Protein AF-A0A4R3KSX1-F1 (afdb_monomer_lite)

Seconda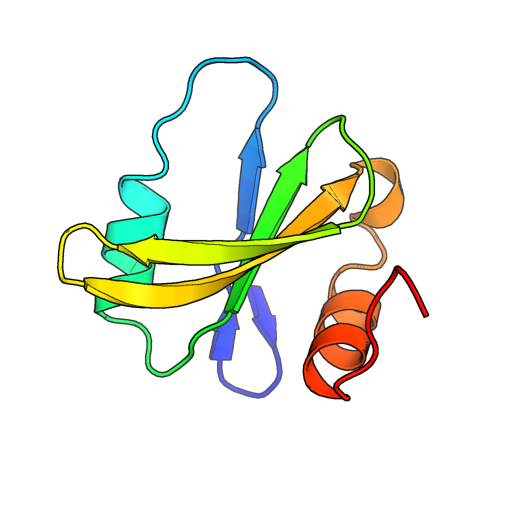ry structure (DSSP, 8-state):
-EETTEE--EEE--SS---THHHHHHHHH-SS-EEEEEESS-SEEEEEE-TT--EEEEEEEEGGGGGGHHHHHHHHHTT--TT-

Organism: NCBI:txid496056

Foldseek 3Di:
DDAPNFDAEEAEDEDDDDDCQVVLVCCVPGPAQEHEYEDQDDFAWDWDARPVGDIHIYTYDYNVCPVVVRVVVVCVVVVDGPVD

pLDDT: mean 89.49, std 12.18, range [46.66, 97.62]

Radius of gyration: 12.24 Å; chains: 1; bounding box: 31×28×25 Å

Structure (mmCIF, N/CA/C/O backbone):
data_AF-A0A4R3KSX1-F1
#
_entry.id   AF-A0A4R3KSX1-F1
#
loop_
_atom_site.group_PDB
_atom_site.id
_atom_site.type_symbol
_atom_site.label_atom_id
_atom_site.label_alt_id
_atom_site.label_comp_id
_atom_site.label_asym_id
_atom_site.label_entity_id
_atom_site.label_seq_id
_atom_site.pdbx_PDB_ins_code
_atom_site.Cartn_x
_atom_site.Cartn_y
_atom_site.Cartn_z
_atom_site.occupancy
_atom_site.B_iso_or_equiv
_atom_site.auth_seq_id
_atom_site.auth_comp_id
_atom_site.auth_asym_id
_atom_site.auth_atom_id
_atom_site.pdbx_PDB_model_num
ATOM 1 N N . MET A 1 1 ? -6.577 -6.918 -4.422 1.00 90.06 1 MET A N 1
ATOM 2 C CA . MET A 1 1 ? -6.105 -8.313 -4.551 1.00 90.06 1 MET A CA 1
ATOM 3 C C . MET A 1 1 ? -6.436 -9.067 -3.275 1.00 90.06 1 MET A C 1
ATOM 5 O O . MET A 1 1 ? -6.203 -8.515 -2.210 1.00 90.06 1 MET A O 1
ATOM 9 N N . GLN A 1 2 ? -6.998 -10.275 -3.352 1.00 93.12 2 GLN A N 1
ATOM 10 C CA . GLN A 1 2 ? -7.210 -11.092 -2.154 1.00 93.12 2 GLN A CA 1
ATOM 11 C C . GLN A 1 2 ? -5.889 -11.742 -1.732 1.00 93.12 2 GLN A C 1
ATOM 13 O O . GLN A 1 2 ? -5.206 -12.320 -2.567 1.00 93.12 2 GLN A O 1
ATOM 18 N N . HIS A 1 3 ? -5.528 -11.638 -0.456 1.00 92.88 3 HIS A N 1
ATOM 19 C CA . HIS A 1 3 ? -4.324 -12.257 0.091 1.00 92.88 3 HIS A CA 1
ATOM 20 C C . HIS A 1 3 ? -4.496 -12.498 1.603 1.00 92.88 3 HIS A C 1
ATOM 22 O O . HIS A 1 3 ? -4.764 -11.567 2.369 1.00 92.88 3 HIS A O 1
ATOM 28 N N . ASN A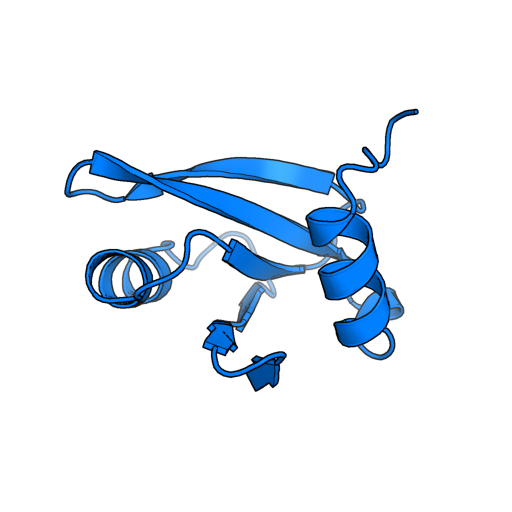 1 4 ? -4.379 -13.758 2.033 1.00 90.94 4 ASN A N 1
ATOM 29 C CA . ASN A 1 4 ? -4.622 -14.246 3.404 1.00 90.94 4 ASN A CA 1
ATOM 30 C C . ASN A 1 4 ? -5.923 -13.691 4.019 1.00 90.94 4 ASN A C 1
ATOM 32 O O . ASN A 1 4 ? -5.905 -13.082 5.087 1.00 90.94 4 ASN A O 1
ATOM 36 N N . GLY A 1 5 ? -7.041 -13.830 3.299 1.00 92.62 5 GLY A N 1
ATOM 37 C CA . GLY A 1 5 ? -8.369 -13.399 3.760 1.00 92.62 5 GLY A CA 1
ATOM 38 C C . GLY A 1 5 ? -8.644 -11.891 3.696 1.00 92.62 5 GLY A C 1
ATOM 39 O O . GLY A 1 5 ? -9.770 -11.482 3.954 1.00 92.62 5 GLY A O 1
ATOM 40 N N . ASN A 1 6 ? -7.666 -11.064 3.308 1.00 93.69 6 ASN A N 1
ATOM 41 C CA . ASN A 1 6 ? -7.822 -9.612 3.189 1.00 93.69 6 ASN A CA 1
ATOM 42 C C . ASN A 1 6 ? -7.848 -9.157 1.728 1.00 93.69 6 ASN A C 1
ATOM 44 O O . ASN A 1 6 ? -7.145 -9.719 0.888 1.00 93.69 6 ASN A O 1
ATOM 48 N N . ILE A 1 7 ? -8.598 -8.093 1.431 1.00 96.81 7 ILE A N 1
ATOM 49 C CA . ILE A 1 7 ? -8.543 -7.410 0.134 1.00 96.81 7 ILE A CA 1
ATOM 50 C C . ILE A 1 7 ? -7.504 -6.294 0.213 1.00 96.81 7 ILE A C 1
ATOM 52 O O . ILE A 1 7 ? -7.791 -5.187 0.649 1.00 96.81 7 ILE A O 1
ATOM 56 N N . ILE A 1 8 ? -6.287 -6.582 -0.238 1.00 96.81 8 ILE A N 1
ATOM 57 C CA . ILE A 1 8 ? -5.193 -5.614 -0.271 1.00 96.81 8 ILE A CA 1
ATOM 58 C C . ILE A 1 8 ? -5.395 -4.655 -1.455 1.00 96.81 8 ILE A C 1
ATOM 60 O O . ILE A 1 8 ? -5.452 -5.119 -2.606 1.00 96.81 8 ILE A O 1
ATOM 64 N N . PRO A 1 9 ? -5.508 -3.336 -1.218 1.00 96.38 9 PRO A N 1
ATOM 65 C CA . PRO A 1 9 ? -5.621 -2.359 -2.288 1.00 96.38 9 PRO A CA 1
ATOM 66 C C . PRO A 1 9 ? -4.258 -2.148 -2.958 1.00 96.38 9 PRO A C 1
ATOM 68 O O . PRO A 1 9 ? -3.219 -2.111 -2.292 1.00 96.38 9 PRO A O 1
ATOM 71 N N . ILE A 1 10 ? -4.280 -2.009 -4.284 1.00 94.88 10 ILE A N 1
ATOM 72 C CA . ILE A 1 10 ? -3.101 -1.740 -5.111 1.00 94.88 10 ILE A CA 1
ATOM 73 C C . ILE A 1 10 ? -3.360 -0.447 -5.881 1.00 94.88 10 ILE A C 1
ATOM 75 O O . ILE A 1 10 ? -4.304 -0.372 -6.662 1.00 94.88 10 ILE A O 1
ATOM 79 N N . GLU A 1 11 ? -2.509 0.550 -5.668 1.00 92.69 11 GLU A N 1
ATOM 80 C CA . GLU A 1 11 ? -2.495 1.810 -6.412 1.00 92.69 11 GLU A CA 1
ATOM 81 C C . GLU A 1 11 ? -1.392 1.756 -7.479 1.00 92.69 11 GLU A C 1
ATOM 83 O O . GLU A 1 11 ? -0.269 1.350 -7.179 1.00 92.69 11 GLU A O 1
ATOM 88 N N . VAL A 1 12 ? -1.662 2.195 -8.710 1.00 91.12 12 VAL A N 1
ATOM 89 C CA . VAL A 1 12 ? -0.652 2.268 -9.783 1.00 91.12 12 VAL A CA 1
ATOM 90 C C . VAL A 1 12 ? -0.397 3.730 -10.126 1.00 91.12 12 VAL A C 1
ATOM 92 O O . VAL A 1 12 ? -1.321 4.447 -10.497 1.00 91.12 12 VAL A O 1
ATOM 95 N N . LYS A 1 13 ? 0.855 4.189 -10.016 1.00 84.25 13 LYS A N 1
ATOM 96 C CA . LYS A 1 13 ? 1.214 5.603 -10.203 1.00 84.25 13 LYS A CA 1
ATOM 97 C C . LYS A 1 13 ? 2.191 5.797 -11.360 1.00 84.25 13 LYS A C 1
ATOM 99 O O . LYS A 1 13 ? 3.400 5.692 -11.174 1.00 84.25 13 LYS A O 1
ATOM 104 N N . SER A 1 14 ? 1.670 6.179 -12.526 1.00 70.00 14 SER A N 1
ATOM 105 C CA . SER A 1 14 ? 2.444 6.449 -13.750 1.00 70.00 14 SER A CA 1
ATOM 106 C C . SER A 1 14 ? 3.071 7.855 -13.842 1.00 70.00 14 SER A C 1
ATOM 108 O O . SER A 1 14 ? 3.806 8.115 -14.789 1.00 70.00 14 SER A O 1
ATOM 110 N N . GLY A 1 15 ? 2.855 8.751 -12.865 1.00 69.19 15 GLY A N 1
ATOM 111 C CA . GLY A 1 15 ? 3.391 10.125 -12.869 1.00 69.19 15 GLY A CA 1
ATOM 112 C C . GLY A 1 15 ? 3.208 10.888 -11.544 1.00 69.19 15 GLY A C 1
ATOM 113 O O . GLY A 1 15 ? 2.869 10.303 -10.514 1.00 69.19 15 GLY A O 1
ATOM 114 N N . SER A 1 16 ? 3.436 12.208 -11.538 1.00 60.94 16 SER A N 1
ATOM 115 C CA . SER A 1 16 ? 3.381 13.052 -10.325 1.00 60.94 16 SER A CA 1
ATOM 116 C C . SER A 1 16 ? 1.967 13.231 -9.758 1.00 60.94 16 SER A C 1
ATOM 118 O O . SER A 1 16 ? 1.799 13.358 -8.544 1.00 60.94 16 SER A O 1
ATOM 120 N N . THR A 1 17 ? 0.930 13.121 -10.578 1.00 51.91 17 THR A N 1
ATOM 121 C CA . THR A 1 17 ? -0.467 13.354 -10.190 1.00 51.91 17 THR A CA 1
ATOM 122 C C . THR A 1 17 ? -1.207 12.067 -9.824 1.00 51.91 17 THR A C 1
ATOM 124 O O . THR A 1 17 ? -0.889 10.984 -10.302 1.00 51.91 17 THR A O 1
ATOM 127 N N . GLY A 1 18 ? -2.139 12.181 -8.878 1.00 60.12 18 GLY A N 1
ATOM 128 C CA . GLY A 1 18 ? -2.853 11.069 -8.246 1.00 60.12 18 GLY A CA 1
ATOM 129 C C . GLY A 1 18 ? -2.753 11.198 -6.732 1.00 60.12 18 GLY A C 1
ATOM 130 O O . GLY A 1 18 ? -1.723 10.858 -6.143 1.00 60.12 18 GLY A O 1
ATOM 131 N N . SER A 1 19 ? -3.786 11.785 -6.124 1.00 67.06 19 SER A N 1
ATOM 132 C CA . SER A 1 19 ? -3.913 11.855 -4.668 1.00 67.06 19 SER A CA 1
ATOM 133 C C . SER A 1 19 ? -4.182 10.455 -4.121 1.00 67.06 19 SER A C 1
ATOM 135 O O . SER A 1 19 ? -4.923 9.694 -4.735 1.00 67.06 19 SER A O 1
ATOM 137 N N . LEU A 1 20 ? -3.664 10.135 -2.937 1.00 81.44 20 LEU A N 1
ATOM 138 C CA . LEU A 1 20 ? -3.956 8.874 -2.245 1.00 81.44 20 LEU A CA 1
ATOM 139 C C . LEU A 1 20 ? -5.424 8.780 -1.769 1.00 81.44 20 LEU A C 1
ATOM 141 O O . LEU A 1 20 ? -5.742 7.944 -0.937 1.00 81.44 20 LEU A O 1
ATOM 145 N N . ARG A 1 21 ? -6.340 9.633 -2.248 1.00 88.00 21 ARG A N 1
ATOM 146 C CA . ARG A 1 21 ? -7.694 9.798 -1.704 1.00 88.00 21 ARG A CA 1
ATOM 147 C C . ARG A 1 21 ? -8.513 8.508 -1.744 1.00 88.00 21 ARG A C 1
ATOM 149 O O . ARG A 1 21 ? -9.076 8.138 -0.720 1.00 88.00 21 ARG A O 1
ATOM 156 N N . SER A 1 22 ? -8.557 7.821 -2.886 1.00 89.50 22 SER A N 1
ATOM 157 C CA . SER A 1 22 ? -9.283 6.547 -3.011 1.00 89.50 22 SER A CA 1
ATOM 158 C C . SER A 1 22 ? -8.645 5.457 -2.153 1.00 89.50 22 SER A C 1
ATOM 160 O O . SER A 1 22 ? -9.353 4.705 -1.487 1.00 89.50 22 SER A O 1
ATOM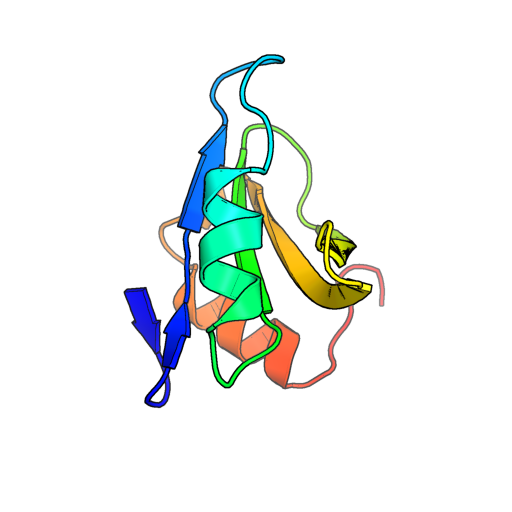 162 N N . LEU A 1 23 ? -7.308 5.422 -2.103 1.00 93.56 23 LEU A N 1
ATOM 163 C CA . LEU A 1 23 ? -6.580 4.496 -1.242 1.00 93.56 23 LEU A CA 1
ATOM 164 C C . LEU A 1 23 ? -6.895 4.745 0.237 1.00 93.56 23 LEU A C 1
ATOM 166 O O . LEU A 1 23 ? -7.194 3.803 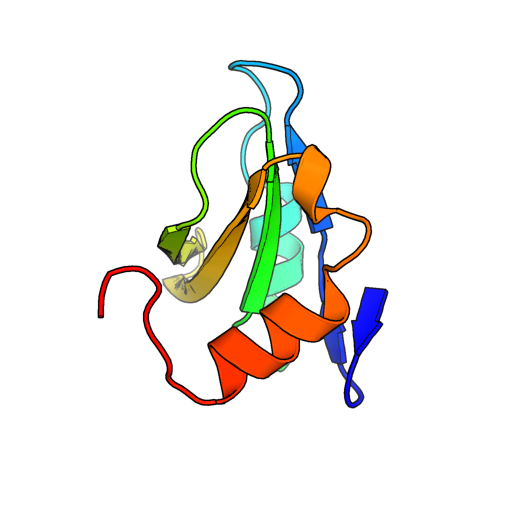0.960 1.00 93.56 23 LEU A O 1
ATOM 170 N N . HIS A 1 24 ? -6.881 6.000 0.684 1.00 94.81 24 HIS A N 1
ATOM 171 C CA . HIS A 1 24 ? -7.220 6.374 2.055 1.00 94.81 24 HIS A CA 1
ATOM 172 C C . HIS A 1 24 ? -8.657 5.995 2.410 1.00 94.81 24 HIS A C 1
ATOM 174 O O . HIS A 1 24 ? -8.864 5.37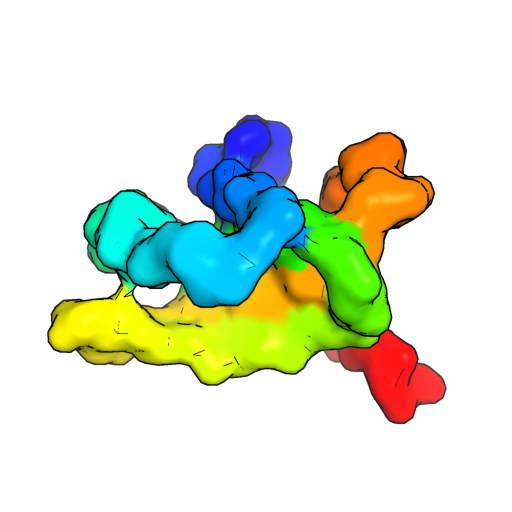8 3.449 1.00 94.81 24 HIS A O 1
ATOM 180 N N . ALA A 1 25 ? -9.622 6.300 1.537 1.00 94.75 25 ALA A N 1
ATOM 181 C CA . ALA A 1 25 ? -11.025 5.959 1.759 1.00 94.75 25 ALA A CA 1
ATOM 182 C C . ALA A 1 25 ? -11.231 4.442 1.897 1.00 94.75 25 ALA A C 1
ATOM 184 O O . ALA A 1 25 ? -11.946 3.993 2.790 1.00 94.75 25 ALA A O 1
ATOM 185 N N . PHE A 1 26 ? -10.556 3.643 1.062 1.00 96.06 26 PHE A N 1
ATOM 186 C CA . PHE A 1 26 ? -10.554 2.191 1.221 1.00 96.06 26 PHE A CA 1
ATOM 187 C C . PHE A 1 26 ? -9.939 1.794 2.566 1.00 96.06 26 PHE A C 1
ATOM 189 O O . PHE A 1 26 ? -10.555 1.066 3.346 1.00 96.06 26 PHE A O 1
ATOM 196 N N . MET A 1 27 ? -8.740 2.303 2.861 1.00 97.19 27 MET A N 1
ATOM 197 C CA . MET A 1 27 ? -8.006 1.943 4.069 1.00 97.19 27 MET A CA 1
ATOM 198 C C . MET A 1 27 ? -8.768 2.283 5.346 1.00 97.19 27 MET A C 1
ATOM 200 O O . MET A 1 27 ? -8.703 1.483 6.272 1.00 97.19 27 MET A O 1
ATOM 204 N N . ASP A 1 28 ? -9.519 3.382 5.403 1.00 97.44 28 ASP A N 1
ATOM 205 C CA . ASP A 1 28 ? -10.333 3.751 6.571 1.00 97.44 28 ASP A CA 1
ATOM 206 C C . ASP A 1 28 ? -11.366 2.680 6.949 1.00 97.44 28 ASP A C 1
ATOM 208 O O . ASP A 1 28 ? -11.624 2.465 8.130 1.00 97.44 28 ASP A O 1
ATOM 212 N N . THR A 1 29 ? -11.905 1.960 5.963 1.00 96.62 29 THR A N 1
ATOM 213 C CA . THR A 1 29 ? -12.902 0.892 6.175 1.00 96.62 29 THR A CA 1
ATOM 214 C C . THR A 1 29 ? -12.296 -0.510 6.261 1.00 96.62 29 THR A C 1
ATOM 216 O O . THR A 1 29 ? -12.947 -1.443 6.729 1.00 96.62 29 THR A O 1
ATOM 219 N N . ALA A 1 30 ? -11.050 -0.682 5.816 1.00 96.75 30 ALA A N 1
ATOM 220 C CA . ALA A 1 30 ? -10.407 -1.987 5.764 1.00 96.75 30 ALA A CA 1
ATOM 221 C C . ALA A 1 30 ? -10.144 -2.557 7.177 1.00 96.75 30 ALA A C 1
ATOM 223 O O . ALA A 1 30 ? -9.716 -1.819 8.065 1.00 96.75 30 ALA A O 1
ATOM 224 N N . PRO A 1 31 ? -10.272 -3.875 7.410 1.00 95.88 31 PRO A N 1
ATOM 225 C CA . PRO A 1 31 ? -9.909 -4.498 8.690 1.00 95.88 31 PRO A CA 1
ATOM 226 C C . PRO A 1 31 ? -8.389 -4.695 8.865 1.00 95.88 31 PRO A C 1
ATOM 228 O O . PRO A 1 31 ? -7.940 -5.212 9.883 1.00 95.88 31 PRO A O 1
ATOM 231 N N . HIS A 1 32 ? -7.580 -4.292 7.879 1.00 95.44 32 HIS A N 1
ATOM 232 C CA . HIS A 1 32 ? -6.121 -4.420 7.877 1.00 95.44 32 HIS A CA 1
ATOM 233 C C . HIS A 1 32 ? -5.426 -3.066 7.659 1.00 95.44 32 HIS A C 1
ATOM 235 O O . HIS A 1 32 ? -6.057 -2.061 7.320 1.00 95.44 32 HIS A O 1
ATOM 241 N N . ASN A 1 33 ? -4.099 -3.061 7.835 1.00 96.19 33 ASN A N 1
ATOM 242 C CA . ASN A 1 33 ? -3.242 -1.867 7.822 1.00 96.19 33 ASN A CA 1
ATOM 243 C C . ASN A 1 33 ? -2.123 -1.963 6.771 1.00 96.19 33 ASN A C 1
ATOM 245 O O . ASN A 1 33 ? -0.998 -1.539 7.019 1.00 96.19 33 ASN A O 1
ATOM 249 N N . LEU A 1 34 ? -2.417 -2.543 5.607 1.00 95.88 34 LEU A N 1
ATOM 250 C CA . LEU A 1 34 ? -1.441 -2.783 4.539 1.00 95.88 34 LEU A CA 1
ATOM 251 C C . LEU A 1 34 ? -2.026 -2.427 3.173 1.00 95.88 34 LEU A C 1
ATOM 253 O O . LEU A 1 34 ? -3.128 -2.865 2.849 1.00 95.88 34 LEU A O 1
ATOM 257 N N . ALA A 1 35 ? -1.261 -1.679 2.384 1.00 96.62 35 ALA A N 1
ATOM 258 C CA . ALA A 1 35 ? -1.563 -1.300 1.010 1.00 96.62 35 ALA A CA 1
ATOM 259 C C . ALA A 1 35 ? -0.318 -1.433 0.124 1.00 96.62 35 ALA A C 1
ATOM 261 O O . ALA A 1 35 ? 0.808 -1.381 0.621 1.00 96.62 35 ALA A O 1
ATOM 262 N N . VAL A 1 36 ? -0.517 -1.543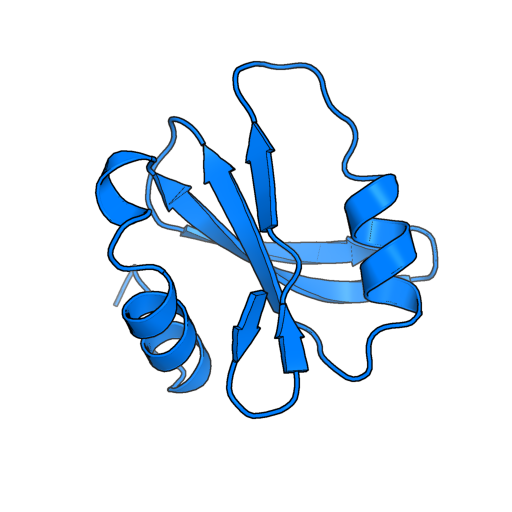 -1.191 1.00 96.56 36 VAL A N 1
ATOM 263 C CA . VAL A 1 36 ? 0.568 -1.603 -2.181 1.00 96.56 36 VAL A CA 1
ATOM 264 C C . VAL A 1 36 ? 0.484 -0.417 -3.136 1.00 96.56 36 VAL A C 1
ATOM 266 O O . VAL A 1 36 ? -0.600 -0.039 -3.577 1.00 96.56 36 VAL A O 1
ATOM 269 N N . ARG A 1 37 ? 1.638 0.143 -3.501 1.00 95.19 37 ARG A N 1
ATOM 270 C CA . ARG A 1 37 ? 1.780 1.101 -4.601 1.00 95.19 37 ARG A CA 1
ATOM 271 C C . ARG A 1 37 ? 2.776 0.578 -5.628 1.00 95.19 37 ARG A C 1
ATOM 273 O O . ARG A 1 37 ? 3.944 0.410 -5.296 1.00 95.19 37 ARG A O 1
ATOM 280 N N . LEU A 1 38 ? 2.335 0.396 -6.869 1.00 95.00 38 LEU A N 1
ATOM 281 C CA . LEU A 1 38 ? 3.197 0.131 -8.018 1.00 95.00 38 LEU A CA 1
ATOM 282 C C . LEU A 1 38 ? 3.635 1.448 -8.660 1.00 95.00 38 LEU A C 1
ATOM 284 O O . LEU A 1 38 ? 2.796 2.283 -9.007 1.00 95.00 38 LEU A O 1
ATOM 288 N N . TYR A 1 39 ? 4.945 1.655 -8.793 1.00 93.38 39 TYR A N 1
ATOM 289 C CA . TYR A 1 39 ? 5.510 2.913 -9.297 1.00 93.38 39 TYR A CA 1
ATOM 290 C C . TYR A 1 39 ? 6.922 2.755 -9.892 1.00 93.38 39 TYR A C 1
ATOM 292 O O . TYR A 1 39 ? 7.458 1.652 -9.964 1.00 93.38 39 TYR A O 1
ATOM 300 N N . ASN A 1 40 ? 7.540 3.862 -10.318 1.00 92.62 40 ASN A N 1
ATOM 301 C CA . ASN A 1 40 ? 8.875 3.903 -10.936 1.00 92.62 40 ASN A CA 1
ATOM 302 C C . ASN A 1 40 ? 10.037 4.191 -9.956 1.00 92.62 40 ASN A C 1
ATOM 304 O O . ASN A 1 40 ? 11.131 4.536 -10.397 1.00 92.62 40 ASN A O 1
ATOM 308 N N . GLY A 1 41 ? 9.811 4.096 -8.641 1.00 91.62 41 GLY A N 1
ATOM 309 C CA . GLY A 1 41 ? 10.843 4.316 -7.622 1.00 91.62 41 GLY A CA 1
ATOM 310 C C . GLY A 1 41 ? 11.502 3.027 -7.121 1.00 91.62 41 GLY A C 1
ATOM 311 O O . GLY A 1 41 ? 11.404 1.977 -7.749 1.00 91.62 41 GLY A O 1
ATOM 312 N N . LYS A 1 42 ? 12.189 3.117 -5.976 1.00 94.00 42 LYS A N 1
ATOM 313 C CA . LYS A 1 42 ? 12.848 1.983 -5.303 1.00 94.00 42 LYS A CA 1
ATOM 314 C C . LYS A 1 42 ? 11.862 1.182 -4.448 1.00 94.00 42 LYS A C 1
ATOM 316 O O . LYS A 1 42 ? 10.866 1.722 -3.985 1.00 94.00 42 LYS A O 1
ATOM 321 N N . LEU A 1 43 ? 12.166 -0.089 -4.188 1.00 95.38 43 LEU A N 1
ATOM 322 C CA . LEU A 1 43 ? 11.460 -0.847 -3.155 1.00 95.38 43 LEU A CA 1
ATOM 323 C C . LEU A 1 43 ? 11.608 -0.122 -1.812 1.00 95.38 43 LEU A C 1
ATOM 325 O O . LEU A 1 43 ? 12.730 0.167 -1.407 1.00 95.38 43 LEU A O 1
ATOM 329 N N . LYS A 1 44 ? 10.493 0.183 -1.145 1.00 94.62 44 LYS A N 1
ATOM 330 C CA . LYS A 1 44 ? 10.499 0.742 0.215 1.00 94.62 44 LYS A CA 1
ATOM 331 C C . LYS A 1 44 ? 9.150 0.583 0.904 1.00 94.62 44 LYS A C 1
ATOM 333 O O . LYS A 1 44 ? 8.121 0.418 0.249 1.00 94.62 44 LYS A O 1
ATOM 338 N N . THR A 1 45 ? 9.127 0.753 2.217 1.00 94.69 45 THR A N 1
ATOM 339 C CA . THR A 1 45 ? 7.895 0.811 3.010 1.00 94.69 45 THR A CA 1
ATOM 340 C C . THR A 1 45 ? 7.735 2.181 3.657 1.00 94.69 45 THR A C 1
ATOM 342 O O . THR A 1 45 ? 8.660 2.661 4.304 1.00 94.69 45 THR A O 1
ATOM 345 N N . ASP A 1 46 ? 6.562 2.797 3.519 1.00 93.94 46 ASP A N 1
ATOM 346 C CA . ASP A 1 46 ? 6.235 4.064 4.182 1.00 93.94 46 ASP A CA 1
ATOM 347 C C . ASP A 1 46 ? 5.112 3.850 5.208 1.00 93.94 46 ASP A C 1
ATOM 349 O O . ASP A 1 46 ? 4.153 3.125 4.942 1.00 93.94 46 ASP A O 1
ATOM 353 N N . HIS A 1 47 ? 5.179 4.525 6.355 1.00 95.31 47 HIS A N 1
ATOM 354 C CA . HIS A 1 47 ? 4.037 4.628 7.265 1.00 95.31 47 HIS A CA 1
ATOM 355 C C . HIS A 1 47 ? 3.205 5.851 6.895 1.00 95.31 47 HIS A C 1
ATOM 357 O O . HIS A 1 47 ? 3.710 6.972 6.899 1.00 95.31 47 HIS A O 1
ATOM 363 N N . ILE A 1 48 ? 1.930 5.633 6.595 1.00 94.62 48 ILE A N 1
ATOM 364 C CA . ILE A 1 48 ? 1.017 6.662 6.108 1.00 94.62 48 ILE A CA 1
ATOM 365 C C . ILE A 1 48 ? -0.174 6.773 7.062 1.00 94.62 48 ILE A C 1
ATOM 367 O O . ILE A 1 48 ? -0.609 5.780 7.648 1.00 94.62 48 ILE A O 1
ATOM 371 N N . PHE A 1 49 ? -0.712 7.983 7.197 1.00 96.12 49 PHE A N 1
ATOM 372 C CA . PHE A 1 49 ? -1.971 8.244 7.886 1.00 96.12 49 PHE A CA 1
ATOM 373 C C . PHE A 1 49 ? -3.048 8.582 6.863 1.00 96.12 49 PHE A C 1
ATOM 375 O O . PHE A 1 49 ? -2.802 9.341 5.925 1.00 96.12 49 PHE A O 1
ATOM 382 N N . THR A 1 50 ? -4.237 8.012 7.031 1.00 95.44 50 THR A N 1
ATOM 383 C CA . THR A 1 50 ? -5.432 8.491 6.335 1.00 95.44 50 THR A CA 1
ATOM 384 C C . THR A 1 50 ? -5.859 9.858 6.850 1.00 95.44 50 THR A C 1
ATOM 386 O O . THR A 1 50 ? -5.428 10.303 7.915 1.00 95.44 50 THR A O 1
ATOM 389 N N . LEU A 1 51 ? -6.743 10.519 6.099 1.00 90.25 51 LEU A N 1
ATOM 390 C CA . LEU A 1 51 ? -7.345 11.787 6.519 1.00 90.25 51 LEU A CA 1
ATOM 391 C C . LEU A 1 51 ? -8.131 11.646 7.833 1.00 90.25 51 LEU A C 1
ATOM 393 O O . LEU A 1 51 ? -8.216 12.606 8.589 1.00 90.25 51 LEU A O 1
ATOM 397 N N . ASN A 1 52 ? -8.645 10.446 8.124 1.00 95.56 52 ASN A N 1
ATOM 398 C CA . ASN A 1 52 ? -9.343 10.121 9.368 1.00 95.56 52 ASN A CA 1
ATOM 399 C C . ASN A 1 52 ? -8.403 9.573 10.462 1.00 95.56 52 ASN A C 1
ATOM 401 O O . ASN A 1 52 ? -8.862 9.100 11.498 1.00 95.56 52 ASN A O 1
ATOM 405 N N . GLY A 1 53 ? -7.083 9.623 10.249 1.00 95.75 53 GLY A N 1
ATOM 406 C CA . GLY A 1 53 ? -6.075 9.290 11.257 1.00 95.75 53 GLY A CA 1
ATOM 407 C C . GLY A 1 53 ? -5.709 7.809 11.361 1.00 95.75 53 GLY A C 1
ATOM 408 O O . GLY A 1 53 ? -4.867 7.449 12.186 1.00 95.75 53 GLY A O 1
ATOM 409 N N . LYS A 1 54 ? -6.264 6.932 10.518 1.00 97.06 54 LYS A N 1
ATOM 410 C CA . LYS A 1 54 ? -5.872 5.522 10.504 1.00 97.06 54 LYS A CA 1
ATOM 411 C C . LYS A 1 54 ? -4.452 5.377 9.957 1.00 97.06 54 LYS A C 1
ATOM 413 O O . LYS A 1 54 ? -4.158 5.780 8.831 1.00 97.06 54 LYS A O 1
ATOM 418 N N . LYS A 1 55 ? -3.567 4.763 10.742 1.00 97.62 55 LYS A N 1
ATOM 419 C CA . LYS A 1 55 ? -2.191 4.454 10.335 1.00 97.62 55 LYS A CA 1
ATOM 420 C C . LYS A 1 55 ? -2.139 3.140 9.555 1.00 97.62 55 LYS A C 1
ATOM 422 O O . LYS A 1 55 ? -2.683 2.133 10.003 1.00 97.62 55 LYS A O 1
ATOM 427 N N . TYR A 1 56 ? -1.435 3.125 8.429 1.00 96.38 56 TYR A N 1
ATOM 428 C CA . TYR A 1 56 ? -1.172 1.907 7.665 1.00 96.38 56 TYR A CA 1
ATOM 429 C C . TYR A 1 56 ? 0.207 1.919 7.003 1.00 96.38 56 TYR A C 1
ATOM 431 O O . TYR A 1 56 ? 0.843 2.964 6.851 1.00 96.38 56 TYR A O 1
ATOM 439 N N . LEU A 1 57 ? 0.672 0.730 6.630 1.00 95.81 57 LEU A N 1
ATOM 440 C CA . LEU A 1 57 ? 1.913 0.519 5.905 1.00 95.81 57 LEU A CA 1
ATOM 441 C C . LEU A 1 57 ? 1.645 0.530 4.398 1.00 95.81 57 LEU A C 1
ATOM 443 O O . LEU A 1 57 ? 0.777 -0.194 3.904 1.00 95.81 57 LEU A O 1
ATOM 447 N N . LEU A 1 58 ? 2.406 1.338 3.668 1.00 95.69 58 LEU A N 1
ATOM 448 C CA . LEU A 1 58 ? 2.399 1.383 2.214 1.00 95.69 58 LEU A CA 1
ATOM 449 C C . LEU A 1 58 ? 3.660 0.703 1.677 1.00 95.69 58 LEU A C 1
ATOM 451 O O . LEU A 1 58 ? 4.762 1.240 1.795 1.00 95.69 58 LEU A O 1
ATOM 455 N N . LEU A 1 59 ? 3.486 -0.466 1.068 1.00 95.81 59 LEU A N 1
ATOM 456 C CA . LEU A 1 59 ? 4.534 -1.173 0.345 1.00 95.81 59 LEU A CA 1
ATOM 457 C C . LEU A 1 59 ? 4.675 -0.569 -1.056 1.00 95.81 59 LEU A C 1
ATOM 459 O O . LEU A 1 59 ? 3.798 -0.708 -1.906 1.00 95.81 59 LEU A O 1
ATOM 463 N N . ASN A 1 60 ? 5.786 0.115 -1.295 1.00 95.12 60 ASN A N 1
ATOM 464 C CA . ASN A 1 60 ? 6.106 0.721 -2.576 1.00 95.12 60 ASN A CA 1
ATOM 465 C C . ASN A 1 60 ? 6.925 -0.253 -3.410 1.00 95.12 60 ASN A C 1
ATOM 467 O O . ASN A 1 60 ? 8.084 -0.515 -3.093 1.00 95.12 60 ASN A O 1
ATOM 471 N N . LEU A 1 61 ? 6.324 -0.770 -4.475 1.00 95.94 61 LEU A N 1
ATOM 472 C CA . LEU A 1 61 ? 6.928 -1.746 -5.365 1.00 95.94 61 LEU A CA 1
ATOM 473 C C . LEU A 1 61 ? 7.255 -1.115 -6.726 1.00 95.94 61 LEU A C 1
ATOM 475 O O . LEU A 1 61 ? 6.358 -0.607 -7.404 1.00 95.94 61 LEU A O 1
ATOM 479 N N . PRO A 1 62 ? 8.525 -1.153 -7.159 1.00 95.50 62 PRO A N 1
ATOM 480 C CA . PRO A 1 62 ? 8.882 -0.920 -8.548 1.00 95.50 62 PRO A CA 1
ATOM 481 C C . PRO A 1 62 ? 8.069 -1.808 -9.499 1.00 95.50 62 PRO A C 1
ATOM 483 O O . PRO A 1 62 ? 7.821 -2.974 -9.191 1.00 95.50 62 PRO A O 1
ATOM 486 N N . TYR A 1 63 ? 7.715 -1.305 -10.685 1.00 95.00 63 TYR A N 1
ATOM 487 C CA . TYR A 1 63 ? 6.934 -2.069 -11.672 1.00 95.00 63 TYR A CA 1
ATOM 488 C C . TYR A 1 63 ? 7.494 -3.460 -11.983 1.00 95.00 63 TYR A C 1
ATOM 490 O O . TYR A 1 63 ? 6.731 -4.416 -12.094 1.00 95.00 63 TYR A O 1
ATOM 498 N N . TYR A 1 64 ? 8.821 -3.590 -12.072 1.00 94.88 64 TYR A N 1
ATOM 499 C CA . TYR A 1 64 ? 9.484 -4.861 -12.373 1.00 94.88 64 TYR A CA 1
ATOM 500 C C . TYR A 1 64 ? 9.322 -5.920 -11.265 1.00 94.88 64 TYR A C 1
ATOM 502 O O . TYR A 1 64 ? 9.568 -7.095 -11.513 1.00 94.88 64 TYR A O 1
ATOM 510 N N . LEU A 1 65 ? 8.868 -5.533 -10.066 1.00 96.50 65 LEU A N 1
ATOM 511 C CA . LEU A 1 65 ? 8.524 -6.446 -8.968 1.00 96.50 65 LEU A CA 1
ATOM 512 C C . LEU A 1 65 ? 7.020 -6.753 -8.894 1.00 96.50 65 LEU A C 1
ATOM 514 O O . LEU A 1 65 ? 6.597 -7.527 -8.039 1.00 96.50 65 LEU A O 1
ATOM 518 N N . GLY A 1 66 ? 6.199 -6.191 -9.790 1.00 94.88 66 GLY A N 1
ATOM 519 C CA . GLY A 1 66 ? 4.746 -6.389 -9.794 1.00 94.88 66 GLY A CA 1
ATOM 520 C C . GLY A 1 66 ? 4.321 -7.855 -9.945 1.00 94.88 66 GLY A C 1
ATOM 521 O O . GLY A 1 66 ? 3.332 -8.277 -9.355 1.00 94.88 66 GLY A O 1
ATOM 522 N N . GLY A 1 67 ? 5.106 -8.668 -10.656 1.00 95.69 67 GLY A N 1
ATOM 523 C CA . GLY A 1 67 ? 4.866 -10.113 -10.764 1.00 95.69 67 GLY A CA 1
ATOM 524 C C . GLY A 1 67 ? 5.140 -10.904 -9.477 1.00 95.69 67 GLY A C 1
ATOM 525 O O . GLY A 1 67 ? 4.867 -12.094 -9.432 1.00 95.69 67 GLY A O 1
ATOM 526 N N . GLN A 1 68 ? 5.695 -10.264 -8.443 1.00 95.94 68 GLN A N 1
ATOM 527 C CA . GLN A 1 68 ? 6.104 -10.880 -7.176 1.00 95.94 68 GLN A CA 1
ATOM 528 C C . GLN A 1 68 ? 5.364 -10.267 -5.974 1.00 95.94 68 GLN A C 1
ATOM 530 O O . GLN A 1 68 ? 5.818 -10.394 -4.839 1.00 95.94 68 GLN A O 1
ATOM 535 N N . ILE A 1 69 ? 4.235 -9.581 -6.201 1.00 96.06 69 ILE A N 1
ATOM 536 C CA . ILE A 1 69 ? 3.506 -8.849 -5.150 1.00 96.06 69 ILE A CA 1
ATOM 537 C C . ILE A 1 69 ? 3.193 -9.734 -3.939 1.00 96.06 69 ILE A C 1
ATOM 539 O O . ILE A 1 69 ? 3.415 -9.287 -2.819 1.00 96.06 69 ILE A O 1
ATOM 543 N N . GLU A 1 70 ? 2.731 -10.972 -4.134 1.00 95.38 70 GLU A N 1
ATOM 544 C CA . GLU A 1 70 ? 2.415 -11.888 -3.023 1.00 95.38 70 GLU A CA 1
ATOM 545 C C . GLU A 1 70 ? 3.639 -12.168 -2.145 1.00 95.38 70 GLU A C 1
ATOM 547 O O . GLU A 1 70 ? 3.575 -11.991 -0.930 1.00 95.38 70 GLU A O 1
ATOM 552 N N . ASN A 1 71 ? 4.782 -12.474 -2.764 1.00 95.88 71 ASN A N 1
ATOM 553 C CA . ASN A 1 71 ? 6.034 -12.730 -2.053 1.00 95.88 71 ASN A CA 1
ATOM 554 C C . ASN A 1 71 ? 6.481 -11.517 -1.226 1.00 95.88 71 ASN A C 1
ATOM 556 O O . ASN A 1 71 ? 6.940 -11.666 -0.093 1.00 95.88 71 ASN A O 1
ATOM 560 N N . TYR A 1 72 ? 6.309 -10.302 -1.756 1.00 95.88 72 TYR A N 1
ATOM 561 C CA . TYR A 1 72 ? 6.613 -9.084 -1.005 1.00 95.88 72 TYR A CA 1
ATOM 562 C C . TYR A 1 72 ? 5.582 -8.779 0.089 1.00 95.88 72 TYR A C 1
ATOM 564 O O . TYR A 1 72 ? 5.956 -8.239 1.130 1.00 95.88 72 TYR A O 1
ATOM 572 N N . LEU A 1 73 ? 4.308 -9.138 -0.092 1.00 94.88 73 LEU A N 1
ATOM 573 C CA . LEU A 1 73 ? 3.296 -9.030 0.962 1.00 94.88 73 LEU A CA 1
ATOM 574 C C . LEU A 1 73 ? 3.623 -9.953 2.142 1.00 94.88 73 LEU A C 1
ATOM 576 O O . LEU A 1 73 ? 3.566 -9.507 3.290 1.00 94.88 73 LEU A O 1
ATOM 580 N N . ASP A 1 74 ? 4.016 -11.198 1.872 1.00 94.38 74 ASP A N 1
ATOM 581 C CA . ASP A 1 74 ? 4.441 -12.145 2.907 1.00 94.38 74 ASP A CA 1
ATOM 582 C C . ASP A 1 74 ? 5.737 -11.697 3.589 1.00 94.38 74 ASP A C 1
ATOM 584 O O . ASP A 1 74 ? 5.855 -11.736 4.817 1.00 94.38 74 ASP A O 1
ATOM 588 N N . TRP A 1 75 ? 6.698 -11.198 2.809 1.00 93.12 75 TRP A N 1
ATOM 589 C CA . TRP A 1 75 ? 7.948 -10.661 3.335 1.00 93.12 75 TRP A CA 1
ATOM 590 C C . TRP A 1 75 ? 7.710 -9.480 4.290 1.00 93.12 75 TRP A C 1
ATOM 592 O O . TRP A 1 75 ? 8.199 -9.520 5.422 1.00 93.12 75 TRP A O 1
ATOM 602 N N . VAL A 1 76 ? 6.882 -8.499 3.911 1.00 91.31 76 VAL A N 1
ATOM 603 C CA . VAL A 1 76 ? 6.530 -7.368 4.787 1.00 91.31 76 VAL A CA 1
ATOM 604 C C . VAL A 1 76 ? 5.817 -7.840 6.058 1.00 91.31 76 VAL A C 1
ATOM 606 O O . VAL A 1 76 ? 6.138 -7.384 7.155 1.00 91.31 76 VAL A O 1
ATOM 609 N N . LYS A 1 77 ? 4.867 -8.777 5.944 1.00 86.88 77 LYS A N 1
ATOM 610 C CA . LYS A 1 77 ? 4.152 -9.331 7.108 1.00 86.88 77 LYS A CA 1
ATOM 611 C C . LYS A 1 77 ? 5.067 -10.086 8.070 1.00 86.88 77 LYS A C 1
ATOM 613 O O . LYS A 1 77 ? 4.793 -10.096 9.265 1.00 86.88 77 LYS A O 1
ATOM 618 N N . SER A 1 78 ? 6.149 -10.685 7.571 1.00 87.00 78 SER A N 1
ATOM 619 C CA . SER A 1 78 ? 7.140 -11.379 8.402 1.00 87.00 78 SER A CA 1
ATOM 620 C C . SER A 1 78 ? 8.013 -10.442 9.253 1.00 87.00 78 SER A C 1
ATOM 622 O O . SER A 1 78 ? 8.842 -10.925 10.018 1.00 87.00 78 SER A O 1
ATOM 624 N N . GLY A 1 79 ? 7.838 -9.118 9.141 1.00 74.62 79 GLY A N 1
ATOM 625 C CA . GLY A 1 79 ? 8.582 -8.126 9.922 1.00 74.62 79 GLY A CA 1
ATOM 626 C C . GLY A 1 79 ? 9.998 -7.854 9.407 1.00 74.62 79 GLY A C 1
ATOM 627 O O . GLY A 1 79 ? 10.790 -7.237 10.112 1.00 74.62 79 GLY A O 1
ATOM 628 N N . ARG A 1 80 ? 10.328 -8.302 8.189 1.00 63.66 80 ARG A N 1
ATOM 629 C CA . ARG A 1 80 ? 11.620 -8.034 7.545 1.00 63.66 80 ARG A CA 1
ATOM 630 C C . ARG A 1 80 ? 11.592 -6.665 6.855 1.00 63.66 80 ARG A C 1
ATOM 632 O O . ARG A 1 80 ? 10.647 -6.359 6.133 1.00 63.66 80 ARG A O 1
ATOM 639 N N . ASN A 1 81 ? 12.616 -5.847 7.094 1.00 58.91 81 ASN A N 1
ATOM 640 C CA . ASN A 1 81 ? 12.759 -4.498 6.529 1.00 58.91 81 ASN A CA 1
ATOM 641 C C . ASN A 1 81 ? 13.662 -4.544 5.275 1.00 58.91 81 ASN A C 1
ATOM 643 O O . ASN A 1 81 ? 14.597 -5.339 5.277 1.00 58.91 81 ASN A O 1
ATOM 647 N N . PRO A 1 82 ? 13.438 -3.745 4.205 1.00 56.69 82 PRO A N 1
ATOM 648 C CA . PRO A 1 82 ? 14.261 -3.811 2.988 1.00 56.69 82 PRO A CA 1
ATOM 649 C C . PRO A 1 82 ? 15.659 -3.218 3.178 1.00 56.69 82 PRO A C 1
ATOM 651 O O . PRO A 1 82 ? 16.518 -3.421 2.328 1.00 56.69 82 PRO A O 1
ATOM 654 N N . ASP A 1 83 ? 15.860 -2.488 4.276 1.00 56.47 83 ASP A N 1
ATOM 655 C CA . ASP A 1 83 ? 17.109 -1.815 4.631 1.00 56.47 83 ASP A CA 1
ATOM 656 C C . ASP A 1 83 ? 17.926 -2.586 5.696 1.00 56.47 83 ASP A C 1
ATOM 658 O O . ASP A 1 83 ? 18.893 -2.042 6.231 1.00 56.47 83 ASP A O 1
ATOM 662 N N . GLN A 1 84 ? 17.517 -3.816 6.043 1.00 46.66 84 GLN A N 1
ATOM 663 C CA . GLN A 1 84 ? 18.287 -4.773 6.857 1.00 46.66 84 GLN A CA 1
ATOM 664 C C . GLN A 1 84 ? 18.863 -5.872 5.967 1.00 46.66 84 GLN A C 1
ATOM 666 O O . GLN A 1 84 ? 20.028 -6.251 6.213 1.00 46.66 84 GLN A O 1
#

Sequence (84 aa):
MQHNGNIIPIEVKSGSTGSLRSLHAFMDTAPHNLAVRLYNGKLKTDHIFTLNGKKYLLLNLPYYLGGQIENYLDWVKSGRNPDQ